Protein AF-A0A949ISI7-F1 (afdb_monomer_lite)

Radius of gyration: 31.1 Å; chains: 1; bounding box: 60×28×104 Å

Sequence (146 aa):
MPKNKCGLNPKQREKILHDNGFERARTGKGSHELWEHDGLKLLAHTHRLEPPANLRSPGFAQSAWQITLPDDPASGTWNSLVKYAKWCKAKTDGITAASAHEHRRVAFAGAFNQAARPQSKRERKQERKAKIRAFLNSGVHSAAPV

Secondary structure (DSSP, 8-state):
-PPPTTS--HHHHHHHHHHTT-EE-S---SSEEEEE-HHHHHHHHHS-----TTT--TTT-SSTTEEEEESS--HHHHHHHHHHHHHHHHHHHHHHHHHHHHHHHHHHHHHHHHHS-PPPHHHHHHHHHHHHHHHHHT----PPP-

Structure (mmCIF, N/CA/C/O backbone):
data_AF-A0A949ISI7-F1
#
_entry.id   AF-A0A949ISI7-F1
#
loop_
_atom_site.group_PDB
_atom_site.id
_atom_site.type_symbol
_atom_site.label_atom_id
_atom_site.label_alt_id
_atom_site.label_comp_id
_atom_site.label_asym_id
_atom_site.label_entity_id
_atom_site.label_seq_id
_atom_site.pdbx_PDB_ins_code
_atom_site.Cartn_x
_atom_site.Cartn_y
_atom_site.Cartn_z
_atom_site.occupancy
_atom_site.B_iso_or_equiv
_atom_site.auth_seq_id
_atom_site.auth_comp_id
_atom_site.auth_asym_id
_atom_site.auth_atom_id
_atom_site.pdbx_PDB_model_num
ATOM 1 N N . MET A 1 1 ? 28.052 -12.998 -18.058 1.00 48.84 1 MET A N 1
ATOM 2 C CA . MET A 1 1 ? 26.628 -12.640 -17.881 1.00 48.84 1 MET A CA 1
ATOM 3 C C . MET A 1 1 ? 26.464 -11.185 -18.300 1.00 48.84 1 MET A C 1
ATOM 5 O O . MET A 1 1 ? 27.090 -10.347 -17.651 1.00 48.84 1 MET A O 1
ATOM 9 N N . PRO A 1 2 ? 25.740 -10.858 -19.386 1.00 48.34 2 PRO A N 1
ATOM 10 C CA . PRO A 1 2 ? 25.411 -9.463 -19.673 1.00 48.34 2 PRO A CA 1
ATOM 11 C C . PRO A 1 2 ? 24.665 -8.881 -18.465 1.00 48.34 2 PRO A C 1
ATOM 13 O O . PRO A 1 2 ? 23.797 -9.536 -17.890 1.00 48.34 2 PRO A O 1
ATOM 16 N N . LYS A 1 3 ? 25.074 -7.695 -18.011 1.00 54.28 3 LYS A N 1
ATOM 17 C CA . LYS A 1 3 ? 24.425 -7.017 -16.885 1.00 54.28 3 LYS A CA 1
ATOM 18 C C . LYS A 1 3 ? 23.024 -6.593 -17.337 1.00 54.28 3 LYS A C 1
ATOM 20 O O . LYS A 1 3 ? 22.914 -5.860 -18.315 1.00 54.28 3 LYS A O 1
ATOM 25 N N . ASN A 1 4 ? 21.981 -7.039 -16.633 1.00 67.50 4 ASN A N 1
ATOM 26 C CA . ASN A 1 4 ? 20.613 -6.540 -16.827 1.00 67.50 4 ASN A CA 1
ATOM 27 C C . ASN A 1 4 ? 20.591 -5.008 -16.719 1.00 67.50 4 ASN A C 1
ATOM 29 O O . ASN A 1 4 ? 21.360 -4.434 -15.939 1.00 67.50 4 ASN A O 1
ATOM 33 N N . LYS A 1 5 ? 19.692 -4.338 -17.448 1.00 76.25 5 LYS A N 1
ATOM 34 C CA . LYS A 1 5 ? 19.696 -2.869 -17.579 1.00 76.25 5 LYS A CA 1
ATOM 35 C C . LYS A 1 5 ? 19.493 -2.128 -16.260 1.00 76.25 5 LYS A C 1
ATOM 37 O O . LYS A 1 5 ? 19.974 -1.009 -16.123 1.00 76.25 5 LYS A O 1
ATOM 42 N N . CYS A 1 6 ? 18.806 -2.738 -15.295 1.00 80.75 6 CYS A N 1
ATOM 43 C CA . CYS A 1 6 ? 18.603 -2.192 -13.948 1.00 80.75 6 CYS A CA 1
ATOM 44 C C . CYS A 1 6 ? 19.639 -2.658 -12.911 1.00 80.75 6 CYS A C 1
ATOM 46 O O . CYS A 1 6 ? 19.537 -2.289 -11.744 1.00 80.75 6 CYS A O 1
ATOM 48 N N . GLY A 1 7 ? 20.614 -3.489 -13.297 1.00 81.94 7 GLY A N 1
ATOM 49 C CA . GLY A 1 7 ? 21.631 -4.020 -12.384 1.00 81.94 7 GLY A CA 1
ATOM 50 C C . GLY A 1 7 ? 21.117 -5.032 -11.351 1.00 81.94 7 GLY A C 1
ATOM 51 O O . GLY A 1 7 ? 21.892 -5.462 -10.501 1.00 81.94 7 GLY A O 1
ATOM 52 N N . LEU A 1 8 ? 19.843 -5.433 -11.427 1.00 84.56 8 LEU A N 1
ATOM 53 C CA . LEU A 1 8 ? 19.223 -6.428 -10.551 1.00 84.56 8 LEU A CA 1
ATOM 54 C C . LEU A 1 8 ? 18.811 -7.672 -11.337 1.00 84.56 8 LEU A C 1
ATOM 56 O O . LEU A 1 8 ? 18.356 -7.597 -12.484 1.00 84.56 8 LEU A O 1
ATOM 60 N N . ASN A 1 9 ? 18.939 -8.832 -10.700 1.00 86.44 9 ASN A N 1
ATOM 61 C CA . ASN A 1 9 ? 18.421 -10.075 -11.257 1.00 86.44 9 ASN A CA 1
ATOM 62 C C . ASN A 1 9 ? 16.893 -10.196 -11.020 1.00 86.44 9 ASN A C 1
ATOM 64 O O . ASN A 1 9 ? 16.339 -9.497 -10.166 1.00 86.44 9 ASN A O 1
ATOM 68 N N . PRO A 1 10 ? 16.182 -11.069 -11.759 1.00 86.50 10 PRO A N 1
ATOM 69 C CA . PRO A 1 10 ? 14.741 -11.274 -11.585 1.00 86.50 10 PRO A CA 1
ATOM 70 C C . PRO A 1 10 ? 14.318 -11.564 -10.138 1.00 86.50 10 PRO A C 1
ATOM 72 O O . PRO A 1 10 ? 13.440 -10.882 -9.625 1.00 86.50 10 PRO A O 1
ATOM 75 N N . LYS A 1 11 ? 15.018 -12.465 -9.438 1.00 88.50 11 LYS A N 1
ATOM 76 C CA . LYS A 1 11 ? 14.695 -12.848 -8.051 1.00 88.50 11 LYS A CA 1
ATOM 77 C C . LYS A 1 11 ? 14.803 -11.681 -7.062 1.00 88.50 11 LYS A C 1
ATOM 79 O O . LYS A 1 11 ? 14.006 -11.570 -6.137 1.00 88.50 11 LYS A O 1
ATOM 84 N N . GLN A 1 12 ? 15.784 -10.796 -7.242 1.00 91.00 12 GLN A N 1
ATOM 85 C CA . GLN A 1 12 ? 15.947 -9.592 -6.421 1.00 91.00 12 GLN A CA 1
ATOM 86 C C . GLN A 1 12 ? 14.797 -8.610 -6.640 1.00 91.00 12 GLN A C 1
ATOM 88 O O . GLN A 1 12 ? 14.316 -8.009 -5.681 1.00 91.00 12 GLN A O 1
ATOM 93 N N . ARG A 1 13 ? 14.347 -8.459 -7.890 1.00 89.56 13 ARG A N 1
ATOM 94 C CA . ARG A 1 13 ? 13.198 -7.612 -8.227 1.00 89.56 13 ARG A CA 1
ATOM 95 C C . ARG A 1 13 ? 11.916 -8.156 -7.606 1.00 89.56 13 ARG A C 1
ATOM 97 O O . ARG A 1 13 ? 11.227 -7.405 -6.926 1.00 89.56 13 ARG A O 1
ATOM 104 N N . GLU A 1 14 ? 11.659 -9.454 -7.761 1.00 91.19 14 GLU A N 1
ATOM 105 C CA . GLU A 1 14 ? 10.521 -10.149 -7.142 1.00 91.19 14 GLU A CA 1
ATOM 106 C C . GLU A 1 14 ? 10.512 -9.954 -5.622 1.00 91.19 14 GLU A C 1
ATOM 108 O O . GLU A 1 14 ? 9.512 -9.512 -5.061 1.00 91.19 14 GLU A O 1
ATOM 113 N N . LYS A 1 15 ? 11.651 -10.181 -4.953 1.00 93.44 15 LYS A N 1
ATOM 114 C CA . LYS A 1 15 ? 11.765 -9.987 -3.502 1.00 93.44 15 LYS A CA 1
ATOM 115 C C . LYS A 1 15 ? 11.379 -8.567 -3.073 1.00 93.44 15 LYS A C 1
ATOM 117 O O . LYS A 1 15 ? 10.639 -8.405 -2.110 1.00 93.44 15 LYS A O 1
ATOM 122 N N . ILE A 1 16 ? 11.856 -7.540 -3.782 1.00 93.00 16 ILE A N 1
ATOM 123 C CA . ILE A 1 16 ? 11.529 -6.141 -3.463 1.00 93.00 16 ILE A CA 1
ATOM 124 C C . ILE A 1 16 ? 10.023 -5.882 -3.604 1.00 93.00 16 ILE A C 1
ATOM 126 O O . ILE A 1 16 ? 9.463 -5.136 -2.802 1.00 93.00 16 ILE A O 1
ATOM 130 N N . LEU A 1 17 ? 9.365 -6.479 -4.597 1.00 92.12 17 LEU A N 1
ATOM 131 C CA . LEU A 1 17 ? 7.921 -6.337 -4.783 1.00 92.12 17 LEU A CA 1
ATOM 132 C C . LEU A 1 17 ? 7.137 -7.023 -3.655 1.00 92.12 17 LEU A C 1
ATOM 134 O O . LEU A 1 17 ? 6.297 -6.364 -3.039 1.00 92.12 17 LEU A O 1
ATOM 138 N N . HIS A 1 18 ? 7.487 -8.261 -3.294 1.00 94.38 18 HIS A N 1
ATOM 139 C CA . HIS A 1 18 ? 6.884 -8.958 -2.149 1.00 94.38 18 HIS A CA 1
ATOM 140 C C . HIS A 1 18 ? 7.090 -8.205 -0.825 1.00 94.38 18 HIS A C 1
ATOM 142 O O . HIS A 1 18 ? 6.142 -8.020 -0.065 1.00 94.38 18 HIS A O 1
ATOM 148 N N . ASP A 1 19 ? 8.291 -7.669 -0.569 1.00 94.31 19 ASP A N 1
ATOM 149 C CA . ASP A 1 19 ? 8.577 -6.865 0.633 1.00 94.31 19 ASP A CA 1
ATOM 150 C C . ASP A 1 19 ? 7.666 -5.609 0.719 1.00 94.31 19 ASP A C 1
ATOM 152 O O . ASP A 1 19 ? 7.380 -5.083 1.805 1.00 94.31 19 ASP A O 1
ATOM 156 N N . ASN A 1 20 ? 7.167 -5.130 -0.428 1.00 92.44 20 ASN A N 1
ATOM 157 C CA . ASN A 1 20 ? 6.218 -4.019 -0.535 1.00 92.44 20 ASN A CA 1
ATOM 158 C C . ASN A 1 20 ? 4.751 -4.458 -0.683 1.00 92.44 20 ASN A C 1
ATOM 160 O O . ASN A 1 20 ? 3.907 -3.604 -0.931 1.00 92.44 20 ASN A O 1
ATOM 164 N N . GLY A 1 21 ? 4.436 -5.740 -0.480 1.00 91.50 21 GLY A N 1
ATOM 165 C CA . GLY A 1 21 ? 3.063 -6.252 -0.462 1.00 91.50 21 GLY A CA 1
ATOM 166 C C . GLY A 1 21 ? 2.454 -6.502 -1.841 1.00 91.50 21 GLY A C 1
ATOM 167 O O . GLY A 1 21 ? 1.230 -6.523 -1.956 1.00 91.50 21 GLY A O 1
ATOM 168 N N . PHE A 1 22 ? 3.286 -6.652 -2.875 1.00 93.00 22 PHE A N 1
ATOM 169 C CA . PHE A 1 22 ? 2.836 -7.023 -4.213 1.00 93.00 22 PHE A CA 1
ATOM 170 C C . PHE A 1 22 ? 2.956 -8.524 -4.446 1.00 93.00 22 PHE A C 1
ATOM 172 O O . PHE A 1 22 ? 3.967 -9.134 -4.108 1.00 93.00 22 PHE A O 1
ATOM 179 N N . GLU A 1 23 ? 1.963 -9.070 -5.133 1.00 92.44 23 GLU A N 1
ATOM 180 C CA . GLU A 1 23 ? 1.907 -10.457 -5.573 1.00 92.44 23 GLU A CA 1
ATOM 181 C C . GLU A 1 23 ? 1.706 -10.527 -7.088 1.00 92.44 23 GLU A C 1
ATOM 183 O O . GLU A 1 23 ? 1.137 -9.618 -7.704 1.00 92.44 23 GLU A O 1
ATOM 188 N N . ARG A 1 24 ? 2.171 -11.613 -7.714 1.00 89.69 24 ARG A N 1
ATOM 189 C CA . ARG A 1 24 ? 1.939 -11.843 -9.145 1.00 89.69 24 ARG A CA 1
ATOM 190 C C . ARG A 1 24 ? 0.449 -12.033 -9.416 1.00 89.69 24 ARG A C 1
ATOM 192 O O . ARG A 1 24 ? -0.196 -12.905 -8.834 1.00 89.69 24 ARG A O 1
ATOM 199 N N . ALA A 1 25 ? -0.083 -11.272 -10.367 1.00 86.12 25 ALA A N 1
ATOM 200 C CA . ALA A 1 25 ? -1.446 -11.462 -10.834 1.00 86.12 25 ALA A CA 1
ATOM 201 C C . ALA A 1 25 ? -1.570 -12.792 -11.590 1.00 86.12 25 ALA A C 1
ATOM 203 O O . ALA A 1 25 ? -0.679 -13.187 -12.343 1.00 86.12 25 ALA A O 1
ATOM 204 N N . ARG A 1 26 ? -2.727 -13.455 -11.479 1.00 75.12 26 ARG A N 1
ATOM 205 C CA . ARG A 1 26 ? -3.027 -14.664 -12.278 1.00 75.12 26 ARG A CA 1
ATOM 206 C C . ARG A 1 26 ? -3.123 -14.373 -13.780 1.00 75.12 26 ARG A C 1
ATOM 208 O O . ARG A 1 26 ? -2.987 -15.279 -14.596 1.00 75.12 26 ARG A O 1
ATOM 215 N N . THR A 1 27 ? -3.377 -13.119 -14.143 1.00 66.62 27 THR A N 1
ATOM 216 C CA . THR A 1 27 ? -3.522 -12.647 -15.521 1.00 66.62 27 THR A CA 1
ATOM 217 C C . THR A 1 27 ? -2.318 -11.800 -15.918 1.00 66.62 27 THR A C 1
ATOM 219 O O . THR A 1 27 ? -2.335 -10.579 -15.799 1.00 66.62 27 THR A O 1
ATOM 222 N N . GLY A 1 28 ? -1.277 -12.464 -16.409 1.00 58.44 28 GLY A N 1
ATOM 223 C CA . GLY A 1 28 ? -0.163 -11.854 -17.130 1.00 58.44 28 GLY A CA 1
ATOM 224 C C . GLY A 1 28 ? 0.266 -12.807 -18.240 1.00 58.44 28 GLY A C 1
ATOM 225 O O . GLY A 1 28 ? 0.578 -13.964 -17.970 1.00 58.44 28 GLY A O 1
ATOM 226 N N . LYS A 1 29 ? 0.207 -12.370 -19.499 1.00 51.09 29 LYS A N 1
ATOM 227 C CA . LYS A 1 29 ? 0.693 -13.136 -20.656 1.00 51.09 29 LYS A CA 1
ATOM 228 C C . LYS A 1 29 ? 1.534 -12.207 -21.528 1.00 51.09 29 LYS A C 1
ATOM 230 O O . LYS A 1 29 ? 1.021 -11.184 -21.973 1.00 51.09 29 LYS A O 1
ATOM 235 N N . GLY A 1 30 ? 2.788 -12.576 -21.793 1.00 62.97 30 GLY A N 1
ATOM 236 C CA . GLY A 1 30 ? 3.693 -11.846 -22.691 1.00 62.97 30 GLY A CA 1
ATOM 237 C C . GLY A 1 30 ? 4.983 -11.368 -22.014 1.00 62.97 30 GLY A C 1
ATOM 238 O O . GLY A 1 30 ? 5.380 -11.918 -20.997 1.00 62.97 30 GLY A O 1
ATOM 239 N N . SER A 1 31 ? 5.617 -10.337 -22.582 1.00 65.81 31 SER A N 1
ATOM 240 C CA . SER A 1 31 ? 6.894 -9.721 -22.150 1.00 65.81 31 SER A CA 1
ATOM 241 C C . SER A 1 31 ? 6.803 -8.820 -20.904 1.00 65.81 31 SER A C 1
ATOM 243 O O . SER A 1 31 ? 7.689 -8.004 -20.629 1.00 65.81 31 SER A O 1
ATOM 245 N N . HIS A 1 32 ? 5.664 -8.889 -20.216 1.00 76.50 32 HIS A N 1
ATOM 246 C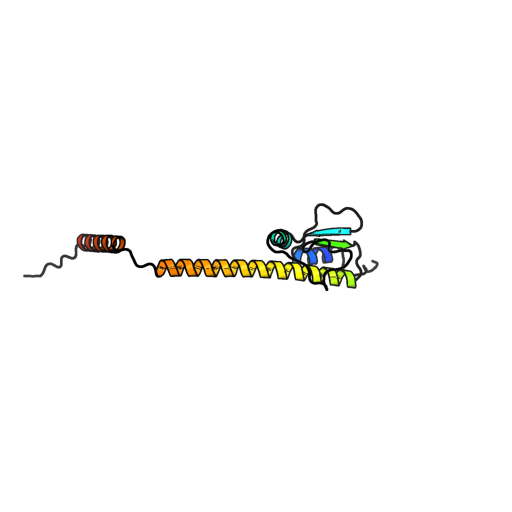 CA . HIS A 1 32 ? 5.296 -8.020 -19.112 1.00 76.50 32 HIS A CA 1
ATOM 247 C C . HIS A 1 32 ? 4.498 -8.820 -18.085 1.00 76.50 32 HIS A C 1
ATOM 249 O O . HIS A 1 32 ? 3.476 -9.431 -18.410 1.00 76.50 32 HIS A O 1
ATOM 255 N N . GLU A 1 33 ? 4.939 -8.771 -16.835 1.00 84.75 33 GLU A N 1
ATOM 256 C CA . GLU A 1 33 ? 4.242 -9.389 -15.716 1.00 84.75 33 GLU A CA 1
ATOM 257 C C . GLU A 1 33 ? 3.385 -8.363 -14.986 1.00 84.75 33 GLU A C 1
ATOM 259 O O . GLU A 1 33 ? 3.850 -7.275 -14.650 1.00 84.75 33 GLU A O 1
ATOM 264 N N . LEU A 1 34 ? 2.136 -8.717 -14.698 1.00 88.31 34 LEU A N 1
ATOM 265 C CA . LEU A 1 34 ? 1.264 -7.894 -13.871 1.00 88.31 34 LEU A CA 1
ATOM 266 C C . LEU A 1 34 ? 1.422 -8.294 -12.402 1.00 88.31 34 LEU A C 1
ATOM 268 O O . LEU A 1 34 ? 1.374 -9.476 -12.062 1.00 88.31 34 LEU A O 1
ATOM 272 N N . TRP A 1 35 ? 1.575 -7.298 -11.539 1.00 90.88 35 TRP A N 1
ATOM 273 C CA . TRP A 1 35 ? 1.668 -7.453 -10.093 1.00 90.88 35 TRP A CA 1
ATOM 274 C C . TRP A 1 35 ? 0.624 -6.570 -9.413 1.00 90.88 35 TRP A C 1
ATOM 276 O O . TRP A 1 35 ? 0.419 -5.420 -9.811 1.00 90.88 35 TRP A O 1
ATOM 286 N N . GLU A 1 36 ? -0.027 -7.098 -8.381 1.00 91.94 36 GLU A N 1
ATOM 287 C CA . GLU A 1 36 ? -1.090 -6.414 -7.644 1.00 91.94 36 GLU A CA 1
ATOM 288 C C . GLU A 1 36 ? -0.755 -6.305 -6.155 1.00 91.94 36 GLU A C 1
ATOM 290 O O . GLU A 1 36 ? -0.172 -7.214 -5.574 1.00 91.94 36 GLU A O 1
ATOM 295 N N . HIS A 1 37 ? -1.156 -5.200 -5.529 1.00 93.12 37 HIS A N 1
ATOM 296 C CA . HIS A 1 37 ? -1.084 -5.011 -4.085 1.00 93.12 37 HIS A CA 1
ATOM 297 C C . HIS A 1 37 ? -2.462 -5.255 -3.454 1.00 93.12 37 HIS A C 1
ATOM 299 O O . HIS A 1 37 ? -3.288 -4.341 -3.367 1.00 93.12 37 HIS A O 1
ATOM 305 N N . ASP A 1 38 ? -2.697 -6.466 -2.946 1.00 87.69 38 ASP A N 1
ATOM 306 C CA . ASP A 1 38 ? -4.014 -6.920 -2.465 1.00 87.69 38 ASP A CA 1
ATOM 307 C C . ASP A 1 38 ? -4.617 -6.028 -1.371 1.00 87.69 38 ASP A C 1
ATOM 309 O O . ASP A 1 38 ? -5.795 -5.671 -1.432 1.00 87.69 38 ASP A O 1
ATOM 313 N N . GLY A 1 39 ? -3.804 -5.598 -0.398 1.00 86.81 39 GLY A N 1
ATOM 314 C CA . GLY A 1 39 ? -4.276 -4.722 0.682 1.00 86.81 39 GLY A CA 1
ATOM 315 C C . GLY A 1 39 ? -4.833 -3.391 0.165 1.00 86.81 39 GLY A C 1
ATOM 316 O O . GLY A 1 39 ? -5.924 -2.972 0.546 1.00 86.81 39 GLY A O 1
ATOM 317 N N . LEU A 1 40 ? -4.123 -2.749 -0.763 1.00 89.31 40 LEU A N 1
ATOM 318 C CA . LEU A 1 40 ? -4.559 -1.499 -1.369 1.00 89.31 40 LEU A CA 1
ATOM 319 C C . LEU A 1 40 ? -5.738 -1.709 -2.326 1.00 89.31 40 LEU A C 1
ATOM 321 O O . LEU A 1 40 ? -6.619 -0.858 -2.374 1.00 89.31 40 LEU A O 1
ATOM 325 N N . LYS A 1 41 ? -5.790 -2.839 -3.046 1.00 89.19 41 LYS A N 1
ATOM 326 C CA . LYS A 1 41 ? -6.918 -3.222 -3.910 1.00 89.19 41 LYS A CA 1
ATOM 327 C C . LYS A 1 41 ? -8.223 -3.300 -3.120 1.00 89.19 41 LYS A C 1
ATOM 329 O O . LYS A 1 41 ? -9.219 -2.709 -3.527 1.00 89.19 41 LYS A O 1
ATOM 334 N N . LEU A 1 42 ? -8.201 -3.950 -1.955 1.00 86.38 42 LEU A N 1
ATOM 335 C CA . LEU A 1 42 ? -9.356 -4.015 -1.057 1.00 86.38 42 LEU A CA 1
ATOM 336 C C . LEU A 1 42 ? -9.778 -2.616 -0.582 1.00 86.38 42 LEU A C 1
ATOM 338 O O . LEU A 1 42 ? -10.962 -2.283 -0.589 1.00 86.38 42 LEU A O 1
ATOM 342 N N . LEU A 1 43 ? -8.807 -1.779 -0.208 1.00 86.31 43 LEU A N 1
ATOM 343 C CA . LEU A 1 43 ? -9.065 -0.419 0.266 1.00 86.31 43 LEU A CA 1
ATOM 344 C C . LEU A 1 43 ? -9.537 0.528 -0.840 1.00 86.31 43 LEU A C 1
ATOM 346 O O . LEU A 1 43 ? -10.280 1.459 -0.543 1.00 86.31 43 LEU A O 1
ATOM 350 N N . ALA A 1 44 ? -9.147 0.306 -2.093 1.00 83.19 44 ALA A N 1
ATOM 351 C CA . ALA A 1 44 ? -9.499 1.171 -3.216 1.00 83.19 44 ALA A CA 1
ATOM 352 C C . ALA A 1 44 ? -10.998 1.146 -3.556 1.00 83.19 44 ALA A C 1
ATOM 354 O O . ALA A 1 44 ? -11.515 2.097 -4.139 1.00 83.19 44 ALA A O 1
ATOM 355 N N . HIS A 1 45 ? -11.718 0.092 -3.164 1.00 75.00 45 HIS A N 1
ATOM 356 C CA . HIS A 1 45 ? -13.178 0.056 -3.278 1.00 75.00 45 HIS A CA 1
ATOM 357 C C . HIS A 1 45 ? -13.865 0.995 -2.275 1.00 75.00 45 HIS A C 1
ATOM 359 O O . HIS A 1 45 ? -14.908 1.570 -2.579 1.00 75.00 45 HIS A O 1
ATOM 365 N N . THR A 1 46 ? -13.271 1.173 -1.094 1.00 80.25 46 THR A N 1
ATOM 366 C CA . THR A 1 46 ? -13.840 1.960 0.014 1.00 80.25 46 THR A CA 1
ATOM 367 C C . THR A 1 46 ? -13.332 3.400 0.014 1.00 80.25 46 THR A C 1
ATOM 369 O O . THR A 1 46 ? -14.052 4.339 0.349 1.00 80.25 46 THR A O 1
ATOM 372 N N . HIS A 1 47 ? -12.081 3.588 -0.387 1.00 76.06 47 HIS A N 1
ATOM 373 C CA . HIS A 1 47 ? -11.408 4.870 -0.466 1.00 76.06 47 HIS A CA 1
ATOM 374 C C . HIS A 1 47 ? -11.127 5.156 -1.940 1.00 76.06 47 HIS A C 1
ATOM 376 O O . HIS A 1 47 ? -10.512 4.340 -2.616 1.00 76.06 47 HIS A O 1
ATOM 382 N N . ARG A 1 48 ? -11.554 6.314 -2.459 1.00 78.94 48 ARG A N 1
ATOM 383 C CA . ARG A 1 48 ? -11.189 6.750 -3.819 1.00 78.94 48 ARG A CA 1
ATOM 384 C C . ARG A 1 48 ? -9.691 7.058 -3.863 1.00 78.94 48 ARG A C 1
ATOM 386 O O . ARG A 1 48 ? -9.276 8.188 -3.610 1.00 78.94 48 ARG A O 1
ATOM 393 N N . LEU A 1 49 ? -8.886 6.026 -4.091 1.00 82.31 49 LEU A N 1
ATOM 394 C CA . LEU A 1 49 ? -7.433 6.099 -4.065 1.00 82.31 49 LEU A CA 1
ATOM 395 C C . LEU A 1 49 ? -6.900 6.344 -5.465 1.00 82.31 49 LEU A C 1
ATOM 397 O O . LEU A 1 49 ? -7.120 5.557 -6.377 1.00 82.31 49 LEU A O 1
ATOM 401 N N . GLU A 1 50 ? -6.136 7.418 -5.595 1.00 83.31 50 GLU A N 1
ATOM 402 C CA . GLU A 1 50 ? -5.469 7.790 -6.829 1.00 83.31 50 GLU A CA 1
ATOM 403 C C . GLU A 1 50 ? -3.979 8.001 -6.551 1.00 83.31 50 GLU A C 1
ATOM 405 O O . GLU A 1 50 ? -3.628 8.709 -5.596 1.00 83.31 50 GLU A O 1
ATOM 410 N N . PRO A 1 51 ? -3.079 7.407 -7.354 1.00 81.88 51 PRO A N 1
ATOM 411 C CA . PRO A 1 51 ? -1.662 7.685 -7.229 1.00 81.88 51 PRO A CA 1
ATOM 412 C C . PRO A 1 51 ? -1.390 9.152 -7.590 1.00 81.88 51 PRO A C 1
ATOM 414 O O . PRO A 1 51 ? -2.020 9.694 -8.508 1.00 81.88 51 PRO A O 1
ATOM 417 N N . PRO A 1 52 ? -0.454 9.817 -6.892 1.00 81.38 52 PRO A N 1
ATOM 418 C CA . PRO A 1 52 ? -0.107 11.204 -7.170 1.00 81.38 52 PRO A CA 1
ATOM 419 C C . PRO A 1 52 ? 0.494 11.342 -8.576 1.00 81.38 52 PRO A C 1
ATOM 421 O O . PRO A 1 52 ? 1.070 10.396 -9.116 1.00 81.38 52 PRO A O 1
ATOM 424 N N . ALA A 1 53 ? 0.369 12.528 -9.180 1.00 81.69 53 ALA A N 1
ATOM 425 C CA . ALA A 1 53 ? 0.709 12.759 -10.589 1.00 81.69 53 ALA A CA 1
ATOM 426 C C . ALA A 1 53 ? 2.152 12.368 -10.957 1.00 81.69 53 ALA A C 1
ATOM 428 O O . ALA A 1 53 ? 2.395 11.865 -12.045 1.00 81.69 53 ALA A O 1
ATOM 429 N N . ASN A 1 54 ? 3.098 12.519 -10.029 1.00 78.38 54 ASN A N 1
ATOM 430 C CA . ASN A 1 54 ? 4.502 12.134 -10.202 1.00 78.38 54 ASN A CA 1
ATOM 431 C C . ASN A 1 54 ? 4.755 10.613 -10.182 1.00 78.38 54 ASN A C 1
ATOM 433 O O . ASN A 1 54 ? 5.855 10.176 -10.510 1.00 78.38 54 ASN A O 1
ATOM 437 N N . LEU A 1 55 ? 3.773 9.819 -9.751 1.00 77.25 55 LEU A N 1
ATOM 438 C CA . LEU A 1 55 ? 3.813 8.354 -9.732 1.00 77.25 55 LEU A CA 1
ATOM 439 C C . LEU A 1 55 ? 2.886 7.732 -10.785 1.00 77.25 55 LEU A C 1
ATOM 441 O O . LEU A 1 55 ? 3.029 6.548 -11.092 1.00 77.25 55 LEU A O 1
ATOM 445 N N . ARG A 1 56 ? 1.980 8.523 -11.378 1.00 73.38 56 ARG A N 1
ATOM 446 C CA . ARG A 1 56 ? 1.202 8.152 -12.566 1.00 73.38 56 ARG A CA 1
ATOM 447 C C . ARG A 1 56 ? 2.139 8.066 -13.760 1.00 73.38 56 ARG A C 1
ATOM 449 O O . ARG A 1 56 ? 2.357 9.039 -14.473 1.00 73.38 56 ARG A O 1
ATOM 456 N N . SER A 1 57 ? 2.736 6.901 -13.955 1.00 63.81 57 SER A N 1
ATOM 457 C CA . SER A 1 57 ? 3.585 6.695 -15.116 1.00 63.81 57 SER A CA 1
ATOM 458 C C . SER A 1 57 ? 2.750 6.232 -16.307 1.00 63.81 57 SER A C 1
ATOM 460 O O . SER A 1 57 ? 2.023 5.240 -16.180 1.00 63.81 57 SER A O 1
ATOM 462 N N . PRO A 1 58 ? 2.857 6.905 -17.464 1.00 56.59 58 PRO A N 1
ATOM 463 C CA . PRO A 1 58 ? 2.182 6.467 -18.673 1.00 56.59 58 PRO A CA 1
ATOM 464 C C . PRO A 1 58 ? 2.793 5.131 -19.114 1.00 56.59 58 PRO A C 1
ATOM 466 O O . PRO A 1 58 ? 3.953 5.073 -19.512 1.00 56.59 58 PRO A O 1
ATOM 469 N N . GLY A 1 59 ? 2.027 4.044 -18.993 1.00 60.59 59 GLY A N 1
ATOM 470 C CA . GLY A 1 59 ? 2.355 2.755 -19.612 1.00 60.59 59 GLY A CA 1
ATOM 471 C C . GLY A 1 59 ? 2.590 1.557 -18.687 1.00 60.59 59 GLY A C 1
ATOM 472 O O . GLY A 1 59 ? 2.716 0.457 -19.210 1.00 60.59 59 GLY A O 1
ATOM 473 N N . PHE A 1 60 ? 2.619 1.705 -17.354 1.00 64.62 60 PHE A N 1
ATOM 474 C CA . PHE A 1 60 ? 2.803 0.538 -16.463 1.00 64.62 60 PHE A CA 1
ATOM 475 C C . PHE A 1 60 ? 1.936 0.478 -15.199 1.00 64.62 60 PHE A C 1
ATOM 477 O O . PHE A 1 60 ? 1.791 -0.609 -14.646 1.00 64.62 60 PHE A O 1
ATOM 484 N N . ALA A 1 61 ? 1.315 1.572 -14.753 1.00 61.56 61 ALA A N 1
ATOM 485 C CA . ALA A 1 61 ? 0.324 1.532 -13.674 1.00 61.56 61 ALA A CA 1
ATOM 486 C C . ALA A 1 61 ? -1.077 1.742 -14.265 1.00 61.56 61 ALA A C 1
ATOM 488 O O . ALA A 1 61 ? -1.406 2.847 -14.692 1.00 61.56 61 ALA A O 1
ATOM 489 N N . GLN A 1 62 ? -1.882 0.677 -14.331 1.00 67.19 62 GLN A N 1
ATOM 490 C CA . GLN A 1 62 ? -3.254 0.730 -14.867 1.00 67.19 62 GLN A CA 1
ATOM 491 C C . GLN A 1 62 ? -4.290 1.099 -13.797 1.00 67.19 62 GLN A C 1
ATOM 493 O O . GLN A 1 62 ? -5.361 1.606 -14.109 1.00 67.19 62 GLN A O 1
ATOM 498 N N . SER A 1 63 ? -3.976 0.846 -12.529 1.00 82.25 63 SER A N 1
ATOM 499 C CA . SER A 1 63 ? -4.820 1.114 -11.361 1.00 82.25 63 SER A CA 1
ATOM 500 C C . SER A 1 63 ? -3.931 1.442 -10.168 1.00 82.25 63 SER A C 1
ATOM 502 O O . SER A 1 63 ? -2.751 1.103 -10.187 1.00 82.25 63 SER A O 1
ATOM 504 N N . ALA A 1 64 ? -4.481 2.062 -9.119 1.00 82.50 64 ALA A N 1
ATOM 505 C CA . ALA A 1 64 ? -3.726 2.513 -7.941 1.00 82.50 64 ALA A CA 1
ATOM 506 C C . ALA A 1 64 ? -2.985 1.393 -7.176 1.00 82.50 64 ALA A C 1
ATOM 508 O O . ALA A 1 64 ? -2.116 1.685 -6.364 1.00 82.50 64 ALA A O 1
ATOM 509 N N . TRP A 1 65 ? -3.331 0.127 -7.419 1.00 88.12 65 TRP A N 1
ATOM 510 C CA . TRP A 1 65 ? -2.775 -1.063 -6.768 1.00 88.12 65 TRP A CA 1
ATOM 511 C C . TRP A 1 65 ? -2.071 -2.011 -7.748 1.00 88.12 65 TRP A C 1
ATOM 513 O O . TRP A 1 65 ? -1.746 -3.132 -7.366 1.00 88.12 65 TRP A O 1
ATOM 523 N N . GLN A 1 66 ? -1.866 -1.611 -9.006 1.00 89.00 66 GLN A N 1
ATOM 524 C CA . GLN A 1 66 ? -1.301 -2.476 -10.046 1.00 89.00 66 GLN A CA 1
ATOM 525 C C . GLN A 1 66 ? -0.024 -1.890 -10.631 1.00 89.00 66 GLN A C 1
ATOM 527 O O . GLN A 1 66 ? 0.043 -0.699 -10.938 1.00 89.00 66 GLN A O 1
ATOM 532 N N . ILE A 1 67 ? 0.957 -2.758 -10.866 1.00 88.88 67 ILE A N 1
ATOM 533 C CA . ILE A 1 67 ? 2.156 -2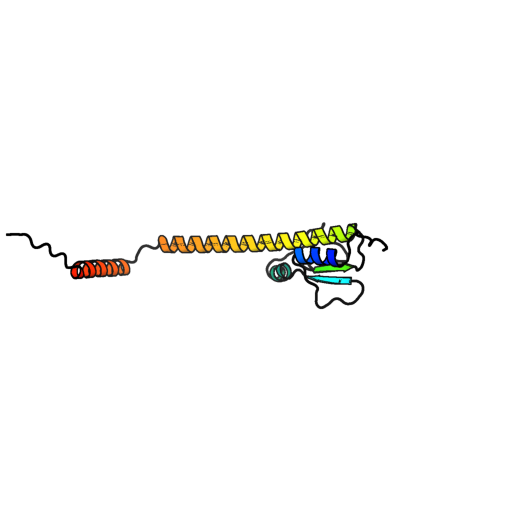.434 -11.632 1.00 88.88 67 ILE A CA 1
ATOM 534 C C . ILE A 1 67 ? 2.405 -3.493 -12.698 1.00 88.88 67 ILE A C 1
ATOM 536 O O . ILE A 1 67 ? 2.225 -4.688 -12.482 1.00 88.88 67 ILE A O 1
ATOM 540 N N . THR A 1 68 ? 2.867 -3.037 -13.850 1.00 87.69 68 THR A N 1
ATOM 541 C CA . THR A 1 68 ? 3.334 -3.886 -14.938 1.00 87.69 68 THR A CA 1
ATOM 542 C C . THR A 1 68 ? 4.856 -3.876 -14.914 1.00 87.69 68 THR A C 1
ATOM 544 O O . THR A 1 68 ? 5.472 -2.820 -15.068 1.00 87.69 68 THR A O 1
ATOM 547 N N . LEU A 1 69 ? 5.468 -5.035 -14.687 1.00 86.00 69 LEU A N 1
ATOM 548 C CA . LEU A 1 69 ? 6.910 -5.225 -14.643 1.00 86.00 69 LEU A CA 1
ATOM 549 C C . LEU A 1 69 ? 7.407 -5.754 -15.999 1.00 86.00 69 LEU A C 1
ATOM 551 O O . LEU A 1 69 ? 7.065 -6.877 -16.366 1.00 86.00 69 LEU A O 1
ATOM 555 N N . PRO A 1 70 ? 8.229 -4.989 -16.736 1.00 84.69 70 PRO A N 1
ATOM 556 C CA . PRO A 1 70 ? 8.922 -5.502 -17.916 1.00 84.69 70 PRO A CA 1
ATOM 557 C C . PRO A 1 70 ? 9.995 -6.534 -17.539 1.00 84.69 70 PRO A C 1
ATOM 559 O O . PRO A 1 70 ? 10.618 -6.418 -16.479 1.00 84.69 70 PRO A O 1
ATOM 562 N N . ASP A 1 71 ? 10.298 -7.467 -18.444 1.00 81.88 71 ASP A N 1
ATOM 563 C CA . ASP A 1 71 ? 11.319 -8.508 -18.227 1.00 81.88 71 ASP A CA 1
ATOM 564 C C . ASP A 1 71 ? 12.720 -7.940 -17.923 1.00 81.88 71 ASP A C 1
ATOM 566 O O . ASP A 1 71 ? 13.418 -8.440 -17.035 1.00 81.88 71 ASP A O 1
ATOM 570 N N . ASP A 1 72 ? 13.119 -6.847 -18.587 1.00 83.62 72 ASP A N 1
ATOM 571 C CA . ASP A 1 72 ? 14.397 -6.137 -18.387 1.00 83.62 72 ASP A CA 1
ATOM 572 C C . ASP A 1 72 ? 14.197 -4.602 -18.400 1.00 83.62 72 ASP A C 1
ATOM 574 O O . ASP A 1 72 ? 14.445 -3.927 -19.407 1.00 83.62 72 ASP A O 1
ATOM 578 N N . PRO A 1 73 ? 13.695 -4.019 -17.295 1.00 85.31 73 PRO A N 1
ATOM 579 C CA . PRO A 1 73 ? 13.451 -2.600 -17.172 1.00 85.31 73 PRO A CA 1
ATOM 580 C C . PRO A 1 73 ? 14.783 -1.861 -17.054 1.00 85.31 73 PRO A C 1
ATOM 582 O O . PRO A 1 73 ? 15.723 -2.309 -16.393 1.00 85.31 73 PRO A O 1
ATOM 585 N N . ALA A 1 74 ? 14.839 -0.667 -17.637 1.00 88.25 74 ALA A N 1
ATOM 586 C CA . ALA A 1 74 ? 15.926 0.267 -17.379 1.00 88.25 74 ALA A CA 1
ATOM 587 C C . ALA A 1 74 ? 15.947 0.685 -15.898 1.00 88.25 74 ALA A C 1
ATOM 589 O O . ALA A 1 74 ? 14.904 0.718 -15.238 1.00 88.25 74 ALA A O 1
ATOM 590 N N . SER A 1 75 ? 17.115 1.081 -15.381 1.00 87.00 75 SER A N 1
ATOM 591 C CA . SER A 1 75 ? 17.267 1.551 -13.993 1.00 87.00 75 SER A CA 1
ATOM 592 C C . SER A 1 75 ? 16.261 2.641 -13.605 1.00 87.00 75 SER A C 1
ATOM 594 O O . SER A 1 75 ? 15.709 2.611 -12.508 1.00 87.00 75 SER A O 1
ATOM 596 N N . GLY A 1 76 ? 15.978 3.590 -14.507 1.00 86.75 76 GLY A N 1
ATOM 597 C CA . GLY A 1 76 ? 14.999 4.658 -14.266 1.00 86.75 76 GLY A CA 1
ATOM 598 C C . GLY A 1 76 ? 13.564 4.141 -14.113 1.00 86.75 76 GLY A C 1
ATOM 599 O O . GLY A 1 76 ? 12.857 4.533 -13.180 1.00 86.75 76 GLY A O 1
ATOM 600 N N . THR A 1 77 ? 13.154 3.212 -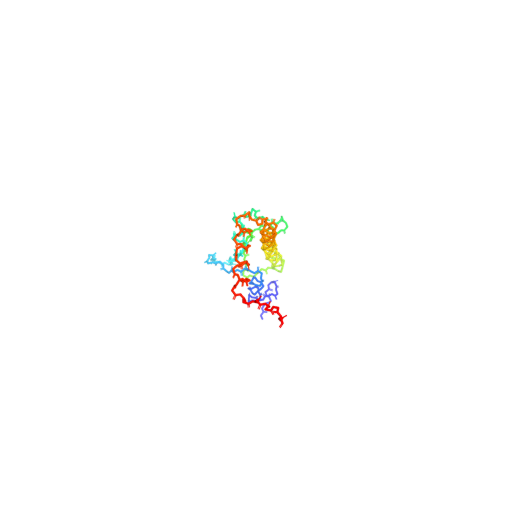14.980 1.00 87.44 77 THR A N 1
ATOM 601 C CA . THR A 1 77 ? 11.846 2.544 -14.908 1.00 87.44 77 THR A CA 1
ATOM 602 C C . THR A 1 77 ? 11.723 1.747 -13.616 1.00 87.44 77 THR A C 1
ATOM 604 O O . THR A 1 77 ? 10.744 1.899 -12.891 1.00 87.44 77 THR A O 1
ATOM 607 N N . TRP A 1 78 ? 12.752 0.969 -13.271 1.00 90.00 78 TRP A N 1
ATOM 608 C CA . TRP A 1 78 ? 12.779 0.201 -12.028 1.00 90.00 78 TRP A CA 1
ATOM 609 C C . TRP A 1 78 ? 12.664 1.094 -10.786 1.00 90.00 78 TRP A C 1
ATOM 611 O O . TRP A 1 78 ? 11.832 0.847 -9.917 1.00 90.00 78 TRP A O 1
ATOM 621 N N . ASN A 1 79 ? 13.427 2.188 -10.723 1.00 89.31 79 ASN A N 1
ATOM 622 C CA . ASN A 1 79 ? 13.340 3.140 -9.614 1.00 89.31 79 ASN A CA 1
ATOM 623 C C . ASN A 1 79 ? 11.936 3.748 -9.477 1.00 89.31 79 ASN A C 1
ATOM 625 O O . ASN A 1 79 ? 11.475 3.993 -8.361 1.00 89.31 79 ASN A O 1
ATOM 629 N N . SER A 1 80 ? 11.252 3.980 -10.597 1.00 88.25 80 SER A N 1
ATOM 630 C CA . SER A 1 80 ? 9.877 4.491 -10.607 1.00 88.25 80 SER A CA 1
ATOM 631 C C . SER A 1 80 ? 8.887 3.449 -10.079 1.00 88.25 80 SER A C 1
ATOM 633 O O . SER A 1 80 ? 8.059 3.780 -9.230 1.00 88.25 80 SER A O 1
ATOM 635 N N . LEU A 1 81 ? 9.037 2.181 -10.480 1.00 88.88 81 LEU A N 1
ATOM 636 C CA . LEU A 1 81 ? 8.250 1.059 -9.955 1.00 88.88 81 LEU A CA 1
ATOM 637 C C . LEU A 1 81 ? 8.438 0.887 -8.441 1.00 88.88 81 LEU A C 1
ATOM 639 O O . LEU A 1 81 ? 7.462 0.753 -7.709 1.00 88.88 81 LEU A O 1
ATOM 643 N N . VAL A 1 82 ? 9.673 0.976 -7.938 1.00 91.06 82 VAL A N 1
ATOM 644 C CA . VAL A 1 82 ? 9.946 0.876 -6.493 1.00 91.06 82 VAL A CA 1
ATOM 645 C C . VAL A 1 82 ? 9.332 2.044 -5.719 1.00 91.06 82 VAL A C 1
ATOM 647 O O . VAL A 1 82 ? 8.768 1.839 -4.644 1.00 91.06 82 VAL A O 1
ATOM 650 N N . LYS A 1 83 ? 9.411 3.278 -6.239 1.00 90.94 83 LYS A N 1
ATOM 651 C CA . LYS A 1 83 ? 8.750 4.443 -5.621 1.00 90.94 83 LYS A CA 1
ATOM 652 C C . LYS A 1 83 ? 7.237 4.244 -5.540 1.00 90.94 83 LYS A C 1
ATOM 654 O O . LYS A 1 83 ? 6.642 4.541 -4.506 1.00 90.94 83 LYS A O 1
ATOM 659 N N . TYR A 1 84 ? 6.644 3.716 -6.606 1.00 90.25 84 TYR A N 1
ATOM 660 C CA . TYR A 1 84 ? 5.226 3.388 -6.653 1.00 90.25 84 TYR A CA 1
ATOM 661 C C . TYR A 1 84 ? 4.854 2.317 -5.618 1.00 90.25 84 TYR A C 1
ATOM 663 O O . TYR A 1 84 ? 3.915 2.503 -4.843 1.00 90.25 84 TYR A O 1
ATOM 671 N N . ALA A 1 85 ? 5.637 1.239 -5.534 1.00 91.25 85 ALA A N 1
ATOM 672 C CA . ALA A 1 85 ? 5.395 0.159 -4.584 1.00 91.25 85 ALA A CA 1
ATOM 673 C C . ALA A 1 85 ? 5.472 0.639 -3.124 1.00 91.25 85 ALA A C 1
ATOM 675 O O . ALA A 1 85 ? 4.586 0.348 -2.319 1.00 91.25 85 ALA A O 1
ATOM 676 N N . LYS A 1 86 ? 6.472 1.470 -2.800 1.00 92.81 86 LYS A N 1
ATOM 677 C CA . LYS A 1 86 ? 6.601 2.104 -1.477 1.00 92.81 86 LYS A CA 1
ATOM 678 C C . LYS A 1 86 ? 5.413 3.001 -1.138 1.00 92.81 86 LYS A C 1
ATOM 680 O O . LYS A 1 86 ? 4.970 3.015 0.008 1.00 92.81 86 LYS A O 1
ATOM 685 N N . TRP A 1 87 ? 4.901 3.751 -2.114 1.00 92.00 87 TRP A N 1
ATOM 686 C CA . TRP A 1 87 ? 3.712 4.579 -1.917 1.00 92.00 87 TRP A CA 1
ATOM 687 C C . TRP A 1 87 ? 2.479 3.725 -1.599 1.00 92.00 87 TRP A C 1
ATOM 689 O O . TRP A 1 87 ? 1.758 4.048 -0.655 1.00 92.00 87 TRP A O 1
ATOM 699 N N . CYS A 1 88 ? 2.276 2.615 -2.318 1.00 91.06 88 CYS A N 1
ATOM 700 C CA . CYS A 1 88 ? 1.163 1.693 -2.071 1.00 91.06 88 CYS A CA 1
ATOM 701 C C . CYS A 1 88 ? 1.199 1.133 -0.645 1.00 91.06 88 CYS A C 1
ATOM 703 O O . CYS A 1 88 ? 0.195 1.187 0.073 1.00 91.06 88 CYS A O 1
ATOM 705 N N . LYS A 1 89 ? 2.381 0.674 -0.216 1.00 92.44 89 LYS A N 1
ATOM 706 C CA . LYS A 1 89 ? 2.608 0.174 1.141 1.00 92.44 89 LYS A CA 1
ATOM 707 C C . LYS A 1 89 ? 2.300 1.252 2.184 1.00 92.44 89 LYS A C 1
ATOM 709 O O . LYS A 1 89 ? 1.438 1.060 3.035 1.00 92.44 89 LYS A O 1
ATOM 714 N N . ALA A 1 90 ? 2.909 2.433 2.049 1.00 92.12 90 ALA A N 1
ATOM 715 C CA . ALA A 1 90 ? 2.716 3.542 2.984 1.00 92.12 90 ALA A CA 1
ATOM 716 C C . ALA A 1 90 ? 1.249 4.003 3.075 1.00 92.12 90 ALA A C 1
ATOM 718 O O . ALA A 1 90 ? 0.779 4.375 4.151 1.00 92.12 90 ALA A O 1
ATOM 719 N N . LYS A 1 91 ? 0.505 3.976 1.961 1.00 91.31 91 LYS A N 1
ATOM 720 C CA . LYS A 1 91 ? -0.929 4.292 1.958 1.00 91.31 91 LYS A CA 1
ATOM 721 C C . LYS A 1 91 ? -1.761 3.239 2.675 1.00 91.31 91 LYS A C 1
ATOM 723 O O . LYS A 1 91 ? -2.608 3.613 3.486 1.00 91.31 91 LYS A O 1
ATOM 728 N N . THR A 1 92 ? -1.502 1.962 2.416 1.00 91.50 92 THR A N 1
ATOM 729 C CA . THR A 1 92 ? -2.179 0.852 3.101 1.00 91.50 92 THR A CA 1
ATOM 730 C C . THR A 1 92 ? -1.933 0.916 4.610 1.00 91.50 92 THR A C 1
ATOM 732 O O . THR A 1 92 ? -2.884 0.872 5.394 1.00 91.50 92 THR A O 1
ATOM 735 N N . ASP A 1 93 ? -0.677 1.112 5.015 1.00 91.19 93 ASP A N 1
ATOM 736 C CA . ASP A 1 93 ? -0.278 1.200 6.422 1.00 91.19 93 ASP A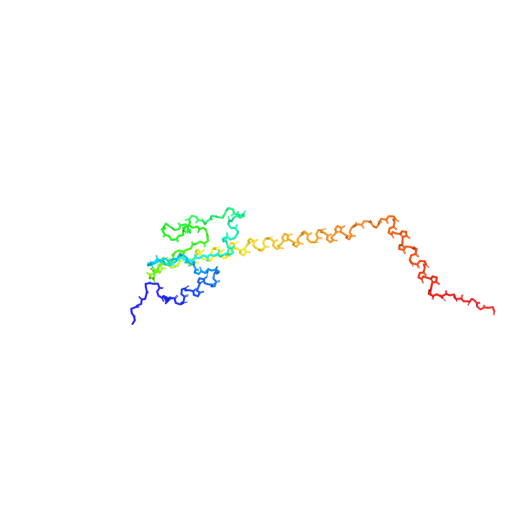 CA 1
ATOM 737 C C . ASP A 1 93 ? -0.942 2.397 7.117 1.00 91.19 93 ASP A C 1
ATOM 739 O O . ASP A 1 93 ? -1.482 2.262 8.215 1.00 91.19 93 ASP A O 1
ATOM 743 N N . GLY A 1 94 ? -0.979 3.560 6.456 1.00 89.62 94 GLY A N 1
ATOM 744 C CA . GLY A 1 94 ? -1.613 4.765 6.993 1.00 89.62 94 GLY A CA 1
ATOM 745 C C . GLY A 1 94 ? -3.119 4.608 7.228 1.00 89.62 94 GLY A C 1
ATOM 746 O O . GLY A 1 94 ? -3.621 4.998 8.282 1.00 89.62 94 GLY A O 1
ATOM 747 N N . ILE A 1 95 ? -3.843 4.004 6.279 1.00 86.69 95 ILE A N 1
ATOM 748 C CA . ILE A 1 95 ? -5.293 3.769 6.406 1.00 86.69 95 ILE A CA 1
ATOM 749 C C . ILE A 1 95 ? -5.582 2.730 7.497 1.00 86.69 95 ILE A C 1
ATOM 751 O O . ILE A 1 95 ? -6.487 2.914 8.317 1.00 86.69 95 ILE A O 1
ATOM 755 N N . THR A 1 96 ? -4.786 1.661 7.550 1.00 86.94 96 THR A N 1
ATOM 756 C CA . THR A 1 96 ? -4.933 0.599 8.554 1.00 86.94 96 THR A CA 1
ATOM 757 C C . THR A 1 96 ? -4.665 1.133 9.962 1.00 86.94 96 THR A C 1
ATOM 759 O O . THR A 1 96 ? -5.446 0.884 10.882 1.00 86.94 96 THR A O 1
ATOM 762 N N . ALA A 1 97 ? -3.611 1.936 10.134 1.00 83.62 97 ALA A N 1
ATOM 763 C CA . ALA A 1 97 ? -3.288 2.569 11.409 1.00 83.62 97 ALA A CA 1
ATOM 764 C C . ALA A 1 97 ? -4.376 3.557 11.863 1.00 83.62 97 ALA A C 1
ATOM 766 O O . ALA A 1 97 ? -4.754 3.551 13.036 1.00 83.62 97 ALA A O 1
ATOM 767 N N . ALA A 1 98 ? -4.922 4.365 10.946 1.00 79.88 98 ALA A N 1
ATOM 768 C CA . ALA A 1 98 ? -6.017 5.288 11.249 1.00 79.88 98 ALA A CA 1
ATOM 769 C C . ALA A 1 98 ? -7.281 4.542 11.710 1.00 79.88 98 ALA A C 1
ATOM 771 O O . ALA A 1 98 ? -7.892 4.914 12.712 1.00 79.88 98 ALA A O 1
ATOM 772 N N . SER A 1 99 ? -7.622 3.443 11.032 1.00 78.88 99 SER A N 1
ATOM 773 C CA . SER A 1 99 ? -8.769 2.597 11.388 1.00 78.88 99 SER A CA 1
ATOM 774 C C . SER A 1 99 ? -8.591 1.954 12.769 1.00 78.88 99 SER A C 1
ATOM 776 O O . SER A 1 99 ? -9.495 1.989 13.604 1.00 78.88 99 SER A O 1
ATOM 778 N N . ALA A 1 100 ? -7.394 1.437 13.061 1.00 77.75 100 ALA A N 1
ATOM 779 C CA . ALA A 1 100 ? -7.069 0.878 14.371 1.00 77.75 100 ALA A CA 1
ATOM 780 C C . ALA A 1 100 ? -7.128 1.933 15.490 1.00 77.75 100 ALA A C 1
ATOM 782 O O . ALA A 1 100 ? -7.584 1.642 16.598 1.00 77.75 100 ALA A O 1
ATOM 783 N N . HIS A 1 101 ? -6.685 3.161 15.213 1.00 77.25 101 HIS A N 1
ATOM 784 C CA . HIS A 1 101 ? -6.773 4.266 16.163 1.00 77.25 101 HIS A CA 1
ATOM 785 C C . HIS A 1 101 ? -8.230 4.635 16.472 1.00 77.25 101 HIS A C 1
ATOM 787 O O . HIS A 1 101 ? -8.587 4.795 17.640 1.00 77.25 101 HIS A O 1
ATOM 793 N N . GLU A 1 102 ? -9.091 4.701 15.456 1.00 72.88 102 GLU A N 1
ATOM 794 C CA . GLU A 1 102 ? -10.514 4.987 15.647 1.00 72.88 102 GLU A CA 1
ATOM 795 C C . GLU A 1 102 ? -11.213 3.888 16.460 1.00 72.88 102 GLU A C 1
ATOM 797 O O . GLU A 1 102 ? -11.928 4.184 17.417 1.00 72.88 102 GLU A O 1
ATOM 802 N N . HIS A 1 103 ? -10.912 2.615 16.190 1.00 75.38 103 HIS A N 1
ATOM 803 C CA . HIS A 1 103 ? -11.419 1.498 16.995 1.00 75.38 103 HIS A CA 1
ATOM 804 C C . HIS A 1 103 ? -11.029 1.624 18.476 1.00 75.38 103 HIS A C 1
ATOM 806 O O . HIS A 1 103 ? -11.853 1.380 19.360 1.00 75.38 103 HIS A O 1
ATOM 812 N N . ARG A 1 104 ? -9.792 2.050 18.769 1.00 77.56 104 ARG A N 1
ATOM 813 C CA . ARG A 1 104 ? -9.345 2.298 20.150 1.00 77.56 104 ARG A CA 1
ATOM 814 C C . ARG A 1 104 ? -10.095 3.461 20.797 1.00 77.56 104 ARG A C 1
ATOM 816 O O . ARG A 1 104 ? -10.480 3.344 21.958 1.00 77.56 104 ARG A O 1
ATOM 823 N N . ARG A 1 105 ? -10.338 4.557 20.066 1.00 78.62 105 ARG A N 1
ATOM 824 C CA . ARG A 1 105 ? -11.124 5.697 20.574 1.00 78.62 105 ARG A CA 1
ATOM 825 C C . ARG A 1 105 ? -12.547 5.285 20.929 1.00 78.62 105 ARG A C 1
ATOM 827 O O . ARG A 1 105 ? -13.017 5.626 22.013 1.00 78.62 105 ARG A O 1
ATOM 834 N N . VAL A 1 106 ? -13.206 4.523 20.057 1.00 74.38 106 VAL A N 1
ATOM 835 C CA . VAL A 1 106 ? -14.568 4.024 20.292 1.00 74.38 106 VAL A CA 1
ATOM 836 C C . VAL A 1 106 ? -14.606 3.078 21.492 1.00 74.38 106 VAL A C 1
ATOM 838 O O . VAL A 1 106 ? -15.467 3.230 22.357 1.00 74.38 106 VAL A O 1
ATOM 841 N N . ALA A 1 107 ? -13.651 2.149 21.604 1.00 81.94 107 ALA A N 1
ATOM 842 C CA . ALA A 1 107 ? -13.559 1.244 22.750 1.00 81.94 107 ALA A CA 1
ATOM 843 C C . ALA A 1 107 ? -13.369 2.006 24.073 1.00 81.94 107 ALA A C 1
ATOM 845 O O . ALA A 1 107 ? -14.046 1.714 25.060 1.00 81.94 107 ALA A O 1
ATOM 846 N N . PHE A 1 108 ? -12.501 3.023 24.083 1.00 79.69 108 PHE A N 1
ATOM 847 C CA . PHE A 1 108 ? -12.276 3.863 25.257 1.00 79.69 108 PHE A CA 1
ATOM 848 C C . PHE A 1 108 ? -13.522 4.673 25.637 1.00 79.69 108 PHE A C 1
ATOM 850 O O . PHE A 1 108 ? -13.916 4.683 26.801 1.00 79.69 108 PHE A O 1
ATOM 857 N N . ALA A 1 109 ? -14.192 5.298 24.663 1.00 77.12 109 ALA A N 1
ATOM 858 C CA . ALA A 1 109 ? -15.445 6.016 24.896 1.00 77.12 109 ALA A CA 1
ATOM 859 C C . ALA A 1 109 ? -16.547 5.083 25.428 1.00 77.12 109 ALA A C 1
ATOM 861 O O . ALA A 1 109 ? -17.291 5.450 26.337 1.00 77.12 109 ALA A O 1
ATOM 862 N N . GLY A 1 110 ? -16.624 3.853 24.911 1.00 76.75 110 GLY A N 1
ATOM 863 C CA . GLY A 1 110 ? -17.527 2.816 25.404 1.00 76.75 110 GLY A CA 1
ATOM 864 C C . GLY A 1 110 ? -17.253 2.443 26.863 1.00 76.75 110 GLY A C 1
ATOM 865 O O . GLY A 1 110 ? -18.180 2.441 27.673 1.00 76.75 110 GLY A O 1
ATOM 866 N N . ALA A 1 111 ? -15.990 2.193 27.217 1.00 79.06 111 ALA A N 1
ATOM 867 C CA . ALA A 1 111 ? -15.583 1.893 28.590 1.00 79.06 111 ALA A CA 1
ATOM 868 C C . ALA A 1 111 ? -15.859 3.069 29.542 1.00 79.06 111 ALA A C 1
ATOM 870 O O . ALA A 1 111 ? -16.393 2.866 30.632 1.00 79.06 111 ALA A O 1
ATOM 871 N N . PHE A 1 112 ? -15.577 4.304 29.113 1.00 77.44 112 PHE A N 1
ATOM 872 C CA . PHE A 1 112 ? -15.877 5.506 29.890 1.00 77.44 112 PHE A CA 1
ATOM 873 C C . PHE A 1 112 ? -17.381 5.661 30.135 1.00 77.44 112 PHE A C 1
ATOM 875 O O . PHE A 1 112 ? -17.798 5.857 31.270 1.00 77.44 112 PHE A O 1
ATOM 882 N N . ASN A 1 113 ? -18.215 5.497 29.105 1.00 73.19 113 ASN A N 1
ATOM 883 C CA . ASN A 1 113 ? -19.671 5.585 29.241 1.00 73.19 113 ASN A CA 1
ATOM 884 C C . ASN A 1 113 ? -20.256 4.467 30.119 1.00 73.19 113 ASN A C 1
ATOM 886 O O . ASN A 1 113 ? -21.253 4.684 30.807 1.00 73.19 113 ASN A O 1
ATOM 890 N N . GLN A 1 114 ? -19.649 3.276 30.121 1.00 77.25 114 GLN A N 1
ATOM 891 C CA . GLN A 1 114 ? -20.016 2.202 31.047 1.00 77.25 114 GLN A CA 1
ATOM 892 C C . GLN A 1 114 ? -19.601 2.511 32.491 1.00 77.25 114 GLN A C 1
ATOM 894 O O . GLN A 1 114 ? -20.380 2.251 33.403 1.00 77.25 114 GLN A O 1
ATOM 899 N N . ALA A 1 115 ? -18.422 3.099 32.709 1.00 70.94 115 ALA A N 1
ATOM 900 C CA . ALA A 1 115 ? -17.947 3.487 34.039 1.00 70.94 115 ALA A CA 1
ATOM 901 C C . ALA A 1 115 ? -18.707 4.698 34.610 1.00 70.94 115 ALA A C 1
ATOM 903 O O . ALA A 1 115 ? -19.020 4.740 35.797 1.00 70.94 115 ALA A O 1
ATOM 904 N N . ALA A 1 116 ? -19.051 5.666 33.760 1.00 71.25 116 ALA A N 1
ATOM 905 C CA . ALA A 1 116 ? -19.827 6.850 34.117 1.00 71.25 116 ALA A CA 1
ATOM 906 C C . ALA A 1 116 ? -21.328 6.559 34.267 1.00 71.25 116 ALA A C 1
ATOM 908 O O . ALA A 1 116 ? -22.089 7.442 34.667 1.00 71.25 116 ALA A O 1
ATOM 909 N N . ARG A 1 117 ? -21.779 5.339 33.939 1.00 69.31 117 ARG A N 1
ATOM 910 C CA . ARG A 1 117 ? -23.189 4.959 34.007 1.00 69.31 117 ARG A CA 1
ATOM 911 C C . ARG A 1 117 ? -23.635 4.972 35.474 1.00 69.31 117 ARG A C 1
ATOM 913 O O . ARG A 1 117 ? -23.159 4.159 36.268 1.00 69.31 117 ARG A O 1
ATOM 920 N N . PRO A 1 118 ? -24.553 5.868 35.875 1.00 66.75 118 PRO A N 1
ATOM 921 C CA . PRO A 1 118 ? -25.037 5.877 37.243 1.00 66.75 118 PRO A CA 1
ATOM 922 C C . PRO A 1 118 ? -25.798 4.575 37.492 1.00 66.75 118 PRO A C 1
ATOM 924 O O . PRO A 1 118 ? -26.766 4.286 36.788 1.00 66.75 118 PRO A O 1
ATOM 927 N N . GLN A 1 119 ? -25.374 3.799 38.498 1.00 68.31 119 GLN A N 1
ATOM 928 C CA . GLN A 1 119 ? -26.115 2.612 38.933 1.00 68.31 119 GLN A CA 1
ATOM 929 C C . GLN A 1 119 ? -27.593 2.965 39.099 1.00 68.31 119 GLN A C 1
ATOM 931 O O . GLN A 1 119 ? -27.947 3.883 39.854 1.00 68.31 119 GLN A O 1
ATOM 936 N N . SER A 1 120 ? -28.455 2.222 38.413 1.00 72.38 120 SER A N 1
ATOM 937 C CA . SER A 1 120 ? -29.893 2.430 38.492 1.00 72.38 120 SER A CA 1
ATOM 938 C C . SER A 1 120 ? -30.384 2.225 39.930 1.00 72.38 120 SER A C 1
ATOM 940 O O . SER A 1 120 ? -29.814 1.457 40.713 1.00 72.38 120 SER A O 1
ATOM 942 N N . LYS A 1 121 ? -31.501 2.869 40.304 1.00 71.12 121 LYS A N 1
ATOM 943 C CA . LYS A 1 121 ? -32.130 2.663 41.627 1.00 71.12 121 LYS A CA 1
ATOM 944 C C . LYS A 1 121 ? -32.382 1.174 41.926 1.00 71.12 121 LYS A C 1
ATOM 946 O O . LYS A 1 121 ? -32.340 0.770 43.088 1.00 71.12 121 LYS A O 1
ATOM 951 N N . ARG A 1 122 ? -32.638 0.361 40.893 1.00 74.94 122 ARG A N 1
ATOM 952 C CA . ARG A 1 122 ? -32.892 -1.082 41.004 1.00 74.94 122 ARG A CA 1
ATOM 953 C C . ARG A 1 122 ? -31.616 -1.865 41.321 1.00 74.94 122 ARG A C 1
ATOM 955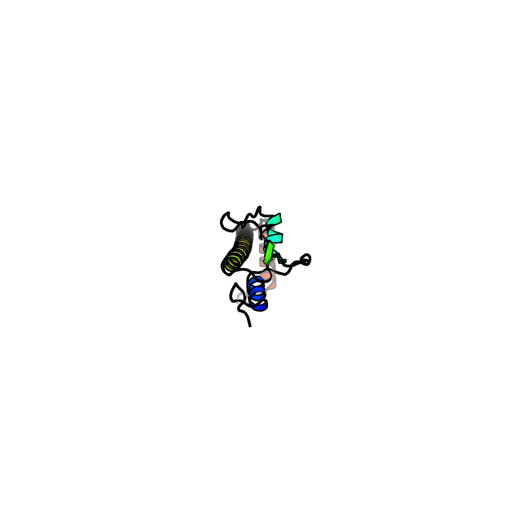 O O . ARG A 1 122 ? -31.648 -2.675 42.244 1.00 74.94 122 ARG A O 1
ATOM 962 N N . GLU A 1 123 ? -30.513 -1.566 40.638 1.00 79.00 123 GLU A N 1
ATOM 963 C CA . GLU A 1 123 ? -29.197 -2.167 40.905 1.00 79.00 123 GLU A CA 1
ATOM 964 C C . GLU A 1 123 ? -28.703 -1.804 42.306 1.00 79.00 123 GLU A C 1
ATOM 966 O O . GLU A 1 123 ? -28.363 -2.697 43.077 1.00 79.00 123 GLU A O 1
ATOM 971 N N . ARG A 1 124 ? -28.813 -0.529 42.710 1.00 77.50 124 ARG A N 1
ATOM 972 C CA . ARG A 1 124 ? -28.493 -0.099 44.086 1.00 77.50 124 ARG A CA 1
ATOM 973 C C . ARG A 1 124 ? -29.319 -0.849 45.134 1.00 77.50 124 ARG A C 1
ATOM 975 O O . ARG A 1 124 ? -28.803 -1.230 46.182 1.00 77.50 124 ARG A O 1
ATOM 982 N N . LYS A 1 125 ? -30.614 -1.077 44.872 1.00 81.19 125 LYS A N 1
ATOM 983 C CA . LYS A 1 125 ? -31.507 -1.816 45.785 1.00 81.19 125 LYS A CA 1
ATOM 984 C C . LYS A 1 125 ? -31.143 -3.302 45.862 1.00 81.19 125 LYS A C 1
ATOM 986 O O . LYS A 1 125 ? -31.208 -3.872 46.951 1.00 81.19 125 LYS A O 1
ATOM 991 N N . GLN A 1 126 ? -30.768 -3.927 44.746 1.00 83.44 126 GLN A N 1
ATOM 992 C CA . GLN A 1 126 ? -30.307 -5.319 44.717 1.00 83.44 126 GLN A CA 1
ATOM 993 C C . GLN A 1 126 ? -28.959 -5.486 45.417 1.00 83.44 126 GLN A C 1
ATOM 995 O O . GLN A 1 126 ? -28.840 -6.357 46.274 1.00 83.44 126 GLN A O 1
ATOM 1000 N N . GLU A 1 127 ? -27.988 -4.622 45.132 1.00 83.56 127 GLU A N 1
ATOM 1001 C CA . GLU A 1 127 ? -26.664 -4.671 45.754 1.00 83.56 127 GLU A CA 1
ATOM 1002 C C . GLU A 1 127 ? -26.754 -4.454 47.271 1.00 83.56 127 GLU A C 1
ATOM 1004 O O . GLU A 1 127 ? -26.145 -5.186 48.049 1.00 83.56 127 GLU A O 1
ATOM 1009 N N . ARG A 1 128 ? -27.600 -3.517 47.725 1.00 83.31 128 ARG A N 1
ATOM 1010 C CA . ARG A 1 128 ? -27.845 -3.289 49.156 1.00 83.31 128 ARG A CA 1
ATOM 1011 C C . ARG A 1 128 ? -28.498 -4.501 49.829 1.00 83.31 128 ARG A C 1
ATOM 1013 O O . ARG A 1 128 ? -28.090 -4.869 50.926 1.00 83.31 128 ARG A O 1
ATOM 1020 N N . LYS A 1 129 ? -29.464 -5.162 49.174 1.00 87.44 129 LYS A N 1
ATOM 1021 C CA . LYS A 1 129 ? -30.044 -6.425 49.672 1.00 87.44 129 LYS A CA 1
ATOM 1022 C C . LYS A 1 129 ? -29.009 -7.549 49.734 1.00 87.44 129 LYS A C 1
ATOM 1024 O O . LYS A 1 129 ? -29.006 -8.297 50.707 1.00 87.44 129 LYS A O 1
ATOM 1029 N N . ALA A 1 130 ? -28.142 -7.661 48.729 1.00 86.00 130 ALA A N 1
ATOM 1030 C CA . ALA A 1 130 ? -27.081 -8.661 48.694 1.00 86.00 130 ALA A CA 1
ATOM 1031 C C . ALA A 1 130 ? -26.063 -8.441 49.824 1.00 86.00 130 ALA A C 1
ATOM 1033 O O . ALA A 1 130 ? -25.749 -9.390 50.534 1.00 86.00 130 ALA A O 1
ATOM 1034 N N . LYS A 1 131 ? -25.637 -7.192 50.064 1.00 86.06 131 LYS A N 1
ATOM 1035 C CA . LYS A 1 131 ? -24.760 -6.823 51.191 1.00 86.06 131 LYS A CA 1
ATOM 1036 C C . LYS A 1 131 ? -25.388 -7.146 52.546 1.00 86.06 131 LYS A C 1
ATOM 1038 O O . LYS A 1 131 ? -24.730 -7.748 53.384 1.00 86.06 131 LYS A O 1
ATOM 1043 N N . ILE A 1 132 ? -26.667 -6.811 52.743 1.00 85.50 132 ILE A N 1
ATOM 1044 C CA . ILE A 1 132 ? -27.395 -7.144 53.981 1.00 85.50 132 ILE A CA 1
ATOM 1045 C C . ILE A 1 132 ? -27.474 -8.664 54.171 1.00 85.50 132 ILE A C 1
ATOM 1047 O O . ILE A 1 132 ? -27.201 -9.157 55.259 1.00 85.50 132 ILE A O 1
ATOM 1051 N N . ARG A 1 133 ? -27.801 -9.423 53.119 1.00 88.00 133 ARG A N 1
ATOM 1052 C CA . ARG A 1 133 ? -27.858 -10.890 53.188 1.00 88.00 133 ARG A CA 1
ATOM 1053 C C . ARG A 1 133 ? -26.484 -11.504 53.477 1.00 88.00 133 ARG A C 1
ATOM 1055 O O . ARG A 1 133 ? -26.403 -12.423 54.280 1.00 88.00 133 ARG A O 1
ATOM 1062 N N . ALA A 1 134 ? -25.419 -10.997 52.860 1.00 85.69 134 ALA A N 1
ATOM 1063 C CA . ALA A 1 134 ? -24.054 -11.449 53.122 1.00 85.69 134 ALA A CA 1
ATOM 1064 C C . ALA A 1 134 ? -23.630 -11.164 54.571 1.00 85.69 134 ALA A C 1
ATOM 1066 O O . ALA A 1 134 ? -23.095 -12.051 55.226 1.00 85.69 134 ALA A O 1
ATOM 1067 N N . PHE A 1 135 ? -23.943 -9.973 55.091 1.00 80.44 135 PHE A N 1
ATOM 1068 C CA . PHE A 1 135 ? -23.683 -9.600 56.483 1.00 80.44 135 PHE A CA 1
ATOM 1069 C C . PHE A 1 135 ? -24.426 -10.511 57.473 1.00 80.44 135 PHE A C 1
ATOM 1071 O O . PHE A 1 135 ? -23.822 -11.032 58.408 1.00 80.44 135 PHE A O 1
ATOM 1078 N N . LEU A 1 136 ? -25.711 -10.784 57.224 1.00 84.81 136 LEU A N 1
ATOM 1079 C CA . LEU A 1 136 ? -26.505 -11.711 58.040 1.00 84.81 136 LEU A CA 1
ATOM 1080 C C . LEU A 1 136 ? -25.968 -13.151 57.981 1.00 84.81 136 LEU A C 1
ATOM 1082 O O . LEU A 1 136 ? -25.964 -13.842 58.993 1.00 84.81 136 LEU A O 1
ATOM 1086 N N . ASN A 1 137 ? -25.463 -13.592 56.826 1.00 80.31 137 ASN A N 1
ATOM 1087 C CA . ASN A 1 137 ? -24.870 -14.923 56.669 1.00 80.31 137 ASN A CA 1
ATOM 1088 C C . ASN A 1 137 ? -23.449 -15.035 57.248 1.00 80.31 137 ASN A C 1
ATOM 1090 O O . ASN A 1 137 ? -23.010 -16.145 57.532 1.00 80.31 137 ASN A O 1
ATOM 1094 N N . SER A 1 138 ? -22.722 -13.924 57.422 1.00 75.06 138 SER A N 1
ATOM 1095 C CA . SER A 1 138 ? -21.362 -13.932 57.986 1.00 75.06 138 SER A CA 1
ATOM 1096 C C . SER A 1 138 ? -21.303 -14.131 59.504 1.00 75.06 138 SER A C 1
ATOM 1098 O O . SER A 1 138 ? -20.210 -14.244 60.047 1.00 75.06 138 SER A O 1
ATOM 1100 N N . GLY A 1 139 ? -22.448 -14.198 60.194 1.00 58.78 139 GLY A N 1
ATOM 1101 C CA . GLY A 1 139 ? -22.523 -14.705 61.568 1.00 58.78 139 GLY A CA 1
ATOM 1102 C C . GLY A 1 139 ? -21.701 -13.947 62.617 1.00 58.78 139 GLY A C 1
ATOM 1103 O O . GLY A 1 139 ? -21.439 -14.504 63.679 1.00 58.78 139 GLY A O 1
ATOM 1104 N N . VAL A 1 140 ? -21.301 -12.692 62.375 1.00 59.25 140 VAL A N 1
ATOM 1105 C CA . VAL A 1 140 ? -20.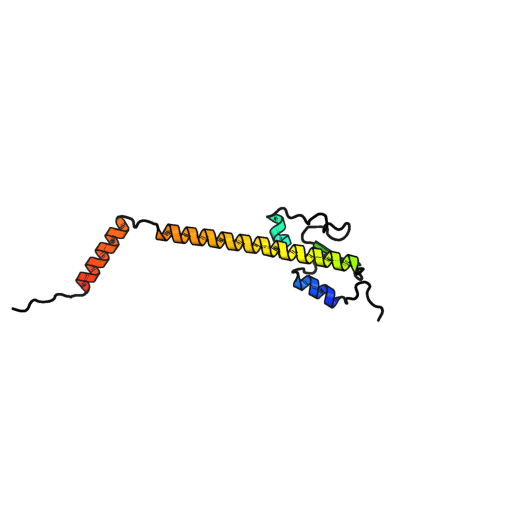599 -11.870 63.377 1.00 59.25 140 VAL A CA 1
ATOM 1106 C C . VAL A 1 140 ? -21.620 -11.302 64.368 1.00 59.25 140 VAL A C 1
ATOM 1108 O O . VAL A 1 140 ? -21.911 -10.109 64.402 1.00 59.25 140 VAL A O 1
ATOM 1111 N N . HIS A 1 141 ? -22.202 -12.183 65.177 1.00 56.47 141 HIS A N 1
ATOM 1112 C CA . HIS A 1 141 ? -22.834 -11.809 66.432 1.00 56.47 141 HIS A CA 1
ATOM 1113 C C . HIS A 1 141 ? -21.747 -11.826 67.503 1.00 56.47 141 HIS A C 1
ATOM 1115 O O . HIS A 1 141 ? -21.458 -12.856 68.106 1.00 56.47 141 HIS A O 1
ATOM 1121 N N . SER A 1 142 ? -21.115 -10.669 67.710 1.00 49.16 142 SER A N 1
ATOM 1122 C CA . SER A 1 142 ? -20.335 -10.413 68.917 1.00 49.16 142 SER A CA 1
ATOM 1123 C C . SER A 1 142 ? -21.313 -10.428 70.092 1.00 49.16 142 SER A C 1
ATOM 1125 O O . SER A 1 142 ? -22.003 -9.440 70.340 1.00 49.16 142 SER A O 1
ATOM 1127 N N . ALA A 1 143 ? -21.436 -11.569 70.766 1.00 46.62 143 ALA A N 1
ATOM 1128 C CA . ALA A 1 143 ? -22.111 -11.644 72.051 1.00 46.62 143 ALA A CA 1
ATOM 1129 C C . ALA A 1 143 ? -21.331 -10.768 73.042 1.00 46.62 143 ALA A C 1
ATOM 1131 O O . ALA A 1 143 ? -20.133 -10.965 73.243 1.00 46.62 143 ALA A O 1
ATOM 1132 N N . ALA A 1 144 ? -21.992 -9.754 73.599 1.00 44.75 144 ALA A N 1
ATOM 1133 C CA . ALA A 1 144 ? -21.445 -8.957 74.689 1.00 44.75 144 ALA A CA 1
ATOM 1134 C C . ALA A 1 144 ? -21.303 -9.854 75.935 1.00 44.75 144 ALA A C 1
ATOM 1136 O O . ALA A 1 144 ? -22.264 -10.561 76.253 1.00 44.75 144 ALA A O 1
ATOM 1137 N N . PRO A 1 145 ? -20.146 -9.867 76.623 1.00 49.81 145 PRO A N 1
ATOM 1138 C CA . PRO A 1 145 ? -20.001 -10.625 77.857 1.00 49.81 145 PRO A CA 1
ATOM 1139 C C . PRO A 1 145 ? -20.753 -9.907 78.988 1.00 49.81 145 PRO A C 1
ATOM 1141 O O . PRO A 1 145 ? -20.602 -8.695 79.155 1.00 49.81 145 PRO A O 1
ATOM 1144 N N . VAL A 1 146 ? -21.577 -10.665 79.717 1.00 50.09 146 VAL A N 1
ATOM 1145 C CA . VAL A 1 146 ? -22.183 -10.292 81.008 1.00 50.09 146 VAL A CA 1
ATOM 1146 C C . VAL A 1 146 ? -21.292 -10.818 82.120 1.00 50.09 146 VAL A C 1
ATOM 1148 O O . VAL A 1 146 ? -20.835 -11.976 81.975 1.00 50.09 146 VAL A O 1
#

pLDDT: mean 79.72, std 11.85, range [44.75, 94.38]

Foldseek 3Di:
DPQFQQNDDPVRLVVLLVVLQWDWDPDDDDQKTKIFRVLLVVCCVVDVDDDDPQLPDPPFDPDLGMGIHGPRDHNVVSVSVSVSSNVSSVVSVVVVVVVVVVVVVVVVVVVVCVVPPPQDPVNVVVVVVVVVVVVVVVPPPPDDDD